Protein AF-A0A962FII1-F1 (afdb_monomer_lite)

Secondary structure (DSSP, 8-state):
-HHHHHHHHHHHHHHHSSSS-SS--PPPSS--TT--SS-GGGGS--S-----------

Foldseek 3Di:
DCQLVVLQVVLVCQADPDPHDDDDDDDDPDQDPPDDPVNSNSSYDNYDPPDDDDPPDD

Sequence (58 aa):
GLWGGGWMGFARICRCRPGGTAGFDPVPEAAPQDADALHFWRYGQWRGPLVCERVDET

pLDDT: mean 75.07, std 7.8, range [57.88, 87.5]

Radius of gyration: 13.74 Å; chains: 1; bounding box: 25×19×50 Å

Structure (mmCIF, N/CA/C/O backbone):
data_AF-A0A962FII1-F1
#
_entry.id   AF-A0A962FII1-F1
#
loop_
_atom_site.group_PDB
_atom_site.id
_atom_site.type_symbol
_atom_site.label_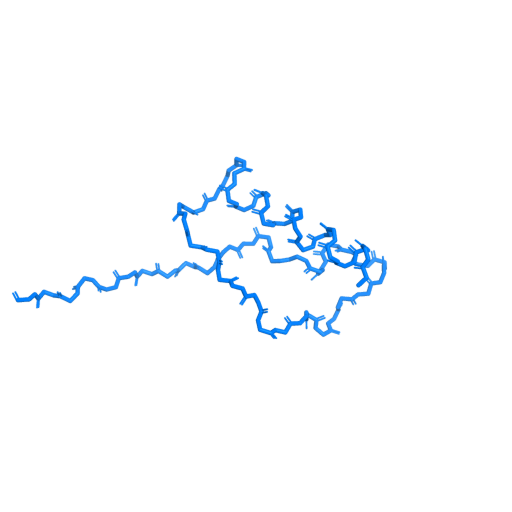atom_id
_atom_site.label_alt_id
_atom_site.label_comp_id
_atom_site.label_asym_id
_atom_site.label_entity_id
_atom_site.label_seq_id
_atom_site.pdbx_PDB_ins_code
_atom_site.Cartn_x
_atom_site.Cartn_y
_atom_site.Cartn_z
_atom_site.occupancy
_atom_site.B_iso_or_equiv
_atom_site.auth_seq_id
_atom_site.auth_comp_id
_atom_site.auth_asym_id
_atom_site.auth_atom_id
_atom_site.pdbx_PDB_model_num
ATOM 1 N N . GLY A 1 1 ? -7.873 6.936 5.692 1.00 72.94 1 GLY A N 1
ATOM 2 C CA . GLY A 1 1 ? -7.019 7.610 6.696 1.00 72.94 1 GLY A CA 1
ATOM 3 C C . GLY A 1 1 ? -5.552 7.462 6.334 1.00 72.94 1 GLY A C 1
ATOM 4 O O . GLY A 1 1 ? -5.245 6.618 5.499 1.00 72.94 1 GLY A O 1
ATOM 5 N N . LEU A 1 2 ? -4.663 8.250 6.953 1.00 78.25 2 LEU A N 1
ATOM 6 C CA . LEU A 1 2 ? -3.218 8.264 6.657 1.00 78.25 2 LEU A CA 1
ATOM 7 C C . LEU A 1 2 ? -2.568 6.875 6.781 1.00 78.25 2 LEU A C 1
ATOM 9 O O . LEU A 1 2 ? -1.707 6.538 5.983 1.00 78.25 2 LEU A O 1
ATOM 13 N N . TRP A 1 3 ? -3.037 6.053 7.726 1.00 81.44 3 TRP A N 1
ATOM 14 C CA . TRP A 1 3 ? -2.551 4.687 7.936 1.00 81.44 3 TRP A CA 1
ATOM 15 C C . TRP A 1 3 ? -2.846 3.768 6.741 1.00 81.44 3 TRP A C 1
ATOM 17 O O . TRP A 1 3 ? -1.934 3.393 6.009 1.00 81.44 3 TRP A O 1
ATOM 27 N N . GLY A 1 4 ? -4.124 3.471 6.471 1.00 82.38 4 GLY A N 1
ATOM 28 C CA . GLY A 1 4 ? -4.500 2.621 5.334 1.00 82.38 4 GLY A CA 1
ATOM 29 C C . GLY A 1 4 ? -4.066 3.198 3.980 1.00 82.38 4 GLY A C 1
ATOM 30 O O . GLY A 1 4 ? -3.603 2.460 3.118 1.00 82.38 4 GLY A O 1
ATOM 31 N N . GLY A 1 5 ? -4.140 4.524 3.810 1.00 82.56 5 GLY A N 1
ATOM 32 C CA . GLY A 1 5 ? -3.658 5.223 2.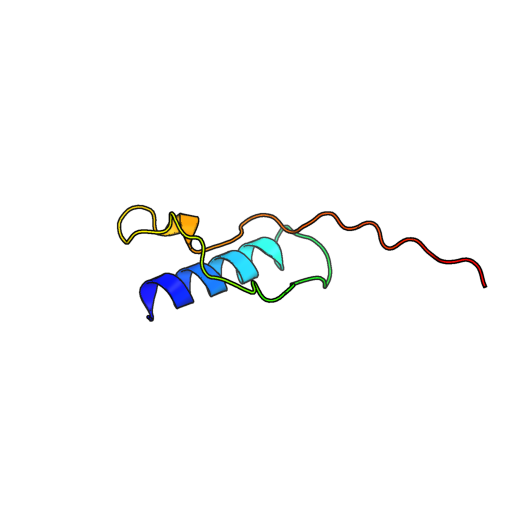612 1.00 82.56 5 GLY A CA 1
ATOM 33 C C . GLY A 1 5 ? -2.148 5.111 2.405 1.00 82.56 5 GLY A C 1
ATOM 34 O O . GLY A 1 5 ? -1.703 4.838 1.292 1.00 82.56 5 GLY A O 1
ATOM 35 N N . GLY A 1 6 ? -1.367 5.263 3.476 1.00 87.50 6 GLY A N 1
ATOM 36 C CA . GLY A 1 6 ? 0.086 5.124 3.446 1.00 87.50 6 GLY A CA 1
ATOM 37 C C . GLY A 1 6 ? 0.519 3.715 3.052 1.00 87.50 6 GLY A C 1
ATOM 38 O O . GLY A 1 6 ? 1.351 3.562 2.161 1.00 87.50 6 GLY A O 1
ATOM 39 N N . TRP A 1 7 ? -0.105 2.684 3.629 1.00 87.25 7 TRP A N 1
ATOM 40 C CA . TRP A 1 7 ? 0.197 1.290 3.286 1.00 87.25 7 TRP A CA 1
ATOM 41 C C . TRP A 1 7 ? -0.268 0.894 1.878 1.00 87.25 7 TRP A C 1
ATOM 43 O O . TRP A 1 7 ? 0.447 0.163 1.192 1.00 87.25 7 TRP A O 1
ATOM 53 N N . MET A 1 8 ? -1.394 1.434 1.395 1.00 84.38 8 MET A N 1
ATOM 54 C CA . MET A 1 8 ? -1.810 1.300 -0.010 1.00 84.38 8 MET A CA 1
ATOM 55 C C . MET A 1 8 ? -0.767 1.882 -0.976 1.00 84.38 8 MET A C 1
ATOM 57 O O . MET A 1 8 ? -0.401 1.229 -1.953 1.00 84.38 8 MET A O 1
ATOM 61 N N . GLY A 1 9 ? -0.265 3.091 -0.703 1.00 85.12 9 GLY A N 1
ATOM 62 C CA . GLY A 1 9 ? 0.769 3.735 -1.520 1.00 85.12 9 GLY A CA 1
ATOM 63 C C . GLY A 1 9 ? 2.118 3.015 -1.450 1.00 85.12 9 GLY A C 1
ATOM 64 O O . GLY A 1 9 ? 2.768 2.817 -2.474 1.00 85.12 9 GLY A O 1
ATOM 65 N N . PHE A 1 10 ? 2.514 2.552 -0.265 1.00 86.81 10 PHE A N 1
ATOM 66 C CA . PHE A 1 10 ? 3.754 1.801 -0.076 1.00 86.81 10 PHE A CA 1
ATOM 67 C C . PHE A 1 10 ? 3.749 0.477 -0.852 1.00 86.81 10 PHE A C 1
ATOM 69 O O . PHE A 1 10 ? 4.712 0.173 -1.553 1.00 86.81 10 PHE A O 1
ATOM 76 N N . ALA A 1 11 ? 2.638 -0.267 -0.822 1.00 84.25 11 ALA A N 1
ATOM 77 C CA . ALA A 1 11 ? 2.497 -1.487 -1.615 1.00 84.25 11 ALA A CA 1
ATOM 78 C C . ALA A 1 11 ? 2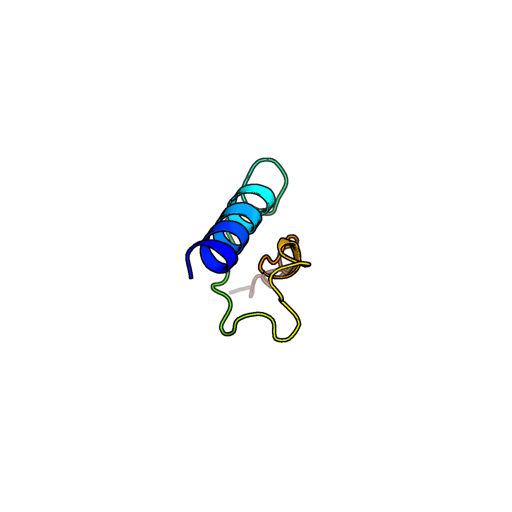.592 -1.221 -3.128 1.00 84.25 11 ALA A C 1
ATOM 80 O O . ALA A 1 11 ? 3.191 -2.020 -3.850 1.00 84.25 11 ALA A O 1
ATOM 81 N N . ARG A 1 12 ? 2.073 -0.079 -3.610 1.00 82.69 12 ARG A N 1
ATOM 82 C CA . ARG A 1 12 ? 2.253 0.349 -5.009 1.00 82.69 12 ARG A CA 1
ATOM 83 C C . ARG A 1 12 ? 3.712 0.623 -5.347 1.00 82.69 12 ARG A C 1
ATOM 85 O O . ARG A 1 12 ? 4.168 0.189 -6.397 1.00 82.69 12 ARG A O 1
ATOM 92 N N . ILE A 1 13 ? 4.458 1.295 -4.468 1.00 81.88 13 ILE A N 1
ATOM 93 C CA . ILE A 1 13 ? 5.896 1.512 -4.675 1.00 81.88 13 ILE A CA 1
ATOM 94 C C . ILE A 1 13 ? 6.589 0.152 -4.780 1.00 81.88 13 ILE A C 1
ATOM 96 O O . ILE A 1 13 ? 7.150 -0.147 -5.826 1.00 81.88 13 ILE A O 1
ATOM 100 N N . CYS A 1 14 ? 6.443 -0.720 -3.779 1.00 79.88 14 CYS A N 1
ATOM 101 C CA . CYS A 1 14 ? 7.077 -2.040 -3.776 1.00 79.88 14 CYS A CA 1
ATOM 102 C C . CYS A 1 14 ? 6.739 -2.895 -5.013 1.00 79.88 14 CYS A C 1
ATOM 104 O O . CYS A 1 14 ? 7.620 -3.593 -5.513 1.00 79.88 14 CYS A O 1
ATOM 106 N N . ARG A 1 15 ? 5.500 -2.837 -5.531 1.00 77.94 15 ARG A N 1
ATOM 107 C CA . ARG A 1 15 ? 5.089 -3.614 -6.717 1.00 77.94 15 ARG A CA 1
ATOM 108 C C . ARG A 1 15 ? 5.495 -2.976 -8.042 1.00 77.94 15 ARG A C 1
ATOM 110 O O . ARG A 1 15 ? 5.765 -3.697 -8.989 1.00 77.94 15 ARG A O 1
ATOM 117 N N . CYS A 1 16 ? 5.536 -1.651 -8.135 1.00 75.00 16 CYS A N 1
ATOM 118 C CA . CYS A 1 16 ? 5.871 -0.966 -9.379 1.00 75.00 16 CYS A CA 1
ATOM 119 C C . CYS A 1 16 ? 7.381 -0.729 -9.525 1.00 75.00 16 CYS A C 1
ATOM 121 O O . CYS A 1 16 ? 7.810 -0.531 -10.657 1.00 75.00 16 CYS A O 1
ATOM 123 N N . ARG A 1 17 ? 8.181 -0.734 -8.431 1.00 69.44 17 ARG A N 1
ATOM 124 C CA . ARG A 1 17 ? 9.661 -0.590 -8.407 1.00 69.44 17 ARG A CA 1
ATOM 125 C C . ARG A 1 17 ? 10.276 -0.625 -6.981 1.00 69.44 17 ARG A C 1
ATOM 127 O O . ARG A 1 17 ? 9.815 0.125 -6.129 1.00 69.44 17 ARG A O 1
ATOM 134 N N . PRO A 1 18 ? 11.424 -1.294 -6.732 1.00 57.88 18 PRO A N 1
ATOM 135 C CA . PRO A 1 18 ? 12.129 -2.272 -7.562 1.00 57.88 18 PRO A CA 1
ATOM 136 C C . PRO A 1 18 ? 11.574 -3.687 -7.318 1.00 57.88 18 PRO A C 1
ATOM 138 O O . PRO A 1 18 ? 11.683 -4.203 -6.210 1.00 57.88 18 PRO A O 1
ATOM 141 N N . GLY A 1 19 ? 10.996 -4.320 -8.352 1.00 63.12 19 GLY A N 1
ATOM 142 C CA . GLY A 1 19 ? 10.573 -5.727 -8.266 1.00 63.12 19 GLY A CA 1
ATOM 143 C C . GLY A 1 19 ? 9.279 -6.150 -8.971 1.00 63.12 19 GLY A C 1
ATOM 144 O O . GLY A 1 19 ? 8.931 -7.322 -8.854 1.00 63.12 19 GLY A O 1
ATOM 145 N N . GLY A 1 20 ? 8.558 -5.292 -9.705 1.00 65.12 20 GLY A N 1
ATOM 146 C CA . GLY A 1 20 ? 7.328 -5.753 -10.360 1.00 65.12 20 GLY A CA 1
ATOM 147 C C . GLY A 1 20 ? 6.907 -5.033 -11.637 1.00 65.12 20 GLY A C 1
ATOM 148 O O . GLY A 1 20 ? 7.614 -4.185 -12.181 1.00 65.12 20 GLY A O 1
ATOM 149 N N . THR A 1 21 ? 5.797 -5.548 -12.166 1.00 59.12 21 THR A N 1
ATOM 150 C CA . THR A 1 21 ? 5.353 -5.533 -13.564 1.00 59.12 21 THR A CA 1
ATOM 151 C C . THR A 1 21 ? 5.252 -4.126 -14.138 1.00 59.12 21 THR A C 1
ATOM 153 O O . THR A 1 21 ? 4.610 -3.251 -13.564 1.00 59.12 21 THR A O 1
ATOM 156 N N . ALA A 1 22 ? 5.889 -3.923 -15.288 1.00 61.88 22 ALA A N 1
ATOM 157 C CA . ALA A 1 22 ? 5.939 -2.657 -15.998 1.00 61.88 22 ALA A CA 1
ATOM 158 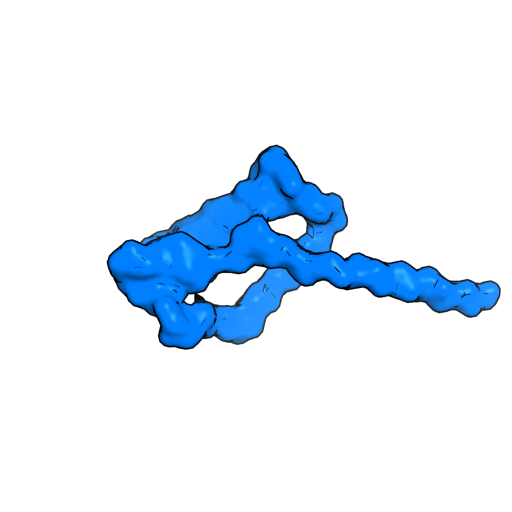C C . ALA A 1 22 ? 4.532 -2.069 -16.239 1.00 61.88 22 ALA A C 1
ATOM 160 O O . ALA A 1 22 ? 3.742 -2.612 -17.001 1.00 61.88 22 ALA A O 1
ATOM 161 N N . GLY A 1 23 ? 4.237 -0.937 -15.598 1.00 62.06 23 GLY A N 1
ATOM 162 C CA . GLY A 1 23 ? 3.228 0.031 -16.046 1.00 62.06 23 GLY A CA 1
ATOM 163 C C . GLY A 1 23 ? 1.764 -0.210 -15.660 1.00 62.06 23 GLY A C 1
ATOM 164 O O . GLY A 1 23 ? 1.017 0.765 -15.629 1.00 62.06 23 GLY A O 1
ATOM 165 N N . PHE A 1 24 ? 1.336 -1.433 -15.327 1.00 65.69 24 PHE A N 1
ATOM 166 C CA . PHE A 1 24 ? -0.077 -1.702 -15.016 1.00 65.69 24 PHE A CA 1
ATOM 167 C C . PHE A 1 24 ? -0.373 -1.670 -13.506 1.00 65.69 24 PHE A C 1
ATOM 169 O O . PHE A 1 24 ? -0.108 -2.625 -12.775 1.00 65.69 24 PHE A O 1
ATOM 176 N N . ASP A 1 25 ? -0.942 -0.553 -13.045 1.00 73.38 25 ASP A N 1
ATOM 177 C CA . ASP A 1 25 ? -1.303 -0.288 -11.647 1.00 73.38 25 ASP A CA 1
ATOM 178 C C . ASP A 1 25 ? -2.803 0.053 -11.540 1.00 73.38 25 ASP A C 1
ATOM 180 O O . ASP A 1 25 ? -3.154 1.232 -11.428 1.00 73.38 25 ASP A O 1
ATOM 184 N N . PRO A 1 26 ? -3.724 -0.932 -11.610 1.00 73.81 26 PRO A N 1
ATOM 185 C CA . PRO A 1 26 ? -5.148 -0.635 -11.535 1.00 73.81 26 PRO A CA 1
ATOM 186 C C . PRO A 1 26 ? -5.480 -0.034 -10.169 1.00 73.81 26 PRO A C 1
ATOM 188 O O . PRO A 1 26 ? -4.990 -0.483 -9.123 1.00 73.81 26 PRO A O 1
ATOM 191 N N . VAL A 1 27 ? -6.313 1.007 -10.181 1.00 73.25 27 VAL A N 1
ATOM 192 C CA . VAL A 1 27 ? -6.833 1.606 -8.954 1.00 73.25 27 VAL A CA 1
ATOM 193 C C . VAL A 1 27 ? -7.793 0.596 -8.318 1.00 73.25 27 VAL A C 1
ATOM 195 O O . VAL A 1 27 ? -8.733 0.171 -8.984 1.00 73.25 27 VAL A O 1
ATOM 198 N N . PRO A 1 28 ? -7.576 0.185 -7.057 1.00 72.44 28 PRO A N 1
ATOM 199 C CA . PRO A 1 28 ? -8.508 -0.702 -6.381 1.00 72.44 28 PRO A CA 1
ATOM 200 C C . PRO A 1 28 ? -9.855 0.006 -6.194 1.00 72.44 28 PRO A C 1
ATOM 202 O O . PRO A 1 28 ? -9.905 1.116 -5.668 1.00 72.44 28 PRO A O 1
ATOM 205 N N . GLU A 1 29 ? -10.935 -0.648 -6.622 1.00 76.00 29 GLU A N 1
ATOM 206 C CA . GLU A 1 29 ? -12.309 -0.124 -6.553 1.00 76.00 29 GLU A CA 1
ATOM 207 C C . GLU A 1 29 ? -12.846 -0.063 -5.117 1.00 76.00 29 GLU A C 1
ATOM 209 O O . GLU A 1 29 ? -13.670 0.787 -4.784 1.00 76.00 29 GLU A O 1
ATOM 214 N N . ALA A 1 30 ? -12.351 -0.947 -4.249 1.00 76.69 30 ALA A N 1
ATOM 215 C CA . ALA A 1 30 ? -12.730 -1.016 -2.849 1.00 76.69 30 ALA A CA 1
ATOM 216 C C . ALA A 1 30 ? -11.511 -1.267 -1.959 1.00 76.69 30 ALA A C 1
ATOM 218 O O . ALA A 1 30 ? -10.543 -1.925 -2.351 1.00 76.69 30 ALA A O 1
ATOM 219 N N . ALA A 1 31 ? -11.583 -0.762 -0.728 1.00 71.62 31 ALA A N 1
ATOM 220 C CA . ALA A 1 31 ? -10.632 -1.140 0.303 1.00 71.62 31 ALA A CA 1
ATOM 221 C C . ALA A 1 31 ? -10.844 -2.619 0.692 1.00 71.62 31 ALA A C 1
ATOM 223 O O . ALA A 1 31 ? -11.990 -3.076 0.747 1.00 71.62 31 ALA A O 1
ATOM 224 N N . PRO A 1 32 ? -9.769 -3.373 0.975 1.00 75.00 32 PRO A N 1
ATOM 225 C CA . PRO A 1 32 ? -9.886 -4.749 1.441 1.00 75.00 32 PRO A CA 1
ATOM 226 C C . PRO A 1 32 ? -10.705 -4.818 2.737 1.00 75.00 32 PRO A C 1
ATOM 228 O O . PRO A 1 32 ? -10.418 -4.108 3.699 1.00 75.00 32 PRO A O 1
ATOM 231 N N . GLN A 1 33 ? -11.722 -5.682 2.744 1.00 75.62 33 GLN A N 1
ATOM 232 C CA . GLN A 1 33 ? -12.702 -5.797 3.835 1.00 75.62 33 GLN A CA 1
ATOM 233 C C . GLN A 1 33 ? -12.080 -6.342 5.135 1.00 75.62 33 GLN A C 1
ATOM 235 O O . GLN A 1 33 ? -12.545 -6.016 6.221 1.00 75.62 33 GLN A O 1
ATOM 240 N N . ASP A 1 34 ? -10.979 -7.092 5.022 1.00 79.44 34 ASP A N 1
ATOM 241 C CA . ASP A 1 34 ? -10.268 -7.715 6.149 1.00 79.44 34 ASP A CA 1
ATOM 242 C C . ASP A 1 34 ? -9.085 -6.882 6.677 1.00 79.44 34 ASP A C 1
ATOM 244 O O . ASP A 1 34 ? -8.233 -7.398 7.406 1.00 79.44 34 ASP A O 1
ATOM 248 N N . ALA A 1 35 ? -8.935 -5.628 6.242 1.00 79.69 35 ALA A N 1
ATOM 249 C CA . ALA A 1 35 ? -7.805 -4.803 6.654 1.00 79.69 35 ALA A CA 1
ATOM 250 C C . ALA A 1 35 ? -8.114 -4.030 7.944 1.00 79.69 35 ALA A C 1
ATOM 252 O O . ALA A 1 35 ? -8.926 -3.103 7.963 1.00 79.69 35 ALA A O 1
ATOM 253 N N . ASP A 1 36 ? -7.401 -4.380 9.012 1.00 83.88 36 ASP A N 1
ATOM 254 C CA . ASP A 1 36 ? -7.459 -3.708 10.308 1.00 83.88 36 ASP A CA 1
ATOM 255 C C . ASP A 1 36 ? -6.123 -3.031 10.665 1.00 83.88 36 ASP A C 1
ATOM 257 O O . ASP A 1 36 ? -5.110 -3.164 9.973 1.00 83.88 36 ASP A O 1
ATOM 261 N N . ALA A 1 37 ? -6.122 -2.271 11.762 1.00 79.00 37 ALA A N 1
ATOM 262 C CA . ALA A 1 37 ? -4.956 -1.506 12.193 1.00 79.00 37 ALA A CA 1
ATOM 263 C C . ALA A 1 37 ? -3.737 -2.379 12.554 1.00 79.00 37 ALA A C 1
ATOM 265 O O . ALA A 1 37 ? -2.607 -1.927 12.362 1.00 79.00 37 ALA A O 1
ATOM 266 N N . LEU A 1 38 ? -3.955 -3.603 13.051 1.00 82.00 38 LEU A N 1
ATOM 267 C CA . LEU A 1 38 ? -2.905 -4.560 13.419 1.00 82.00 38 LEU A CA 1
ATOM 268 C C . LEU A 1 38 ? -2.318 -5.238 12.178 1.00 82.00 38 LEU A C 1
ATOM 270 O O . LEU A 1 38 ? -1.107 -5.410 12.080 1.00 82.00 38 LEU A O 1
ATOM 274 N N . HIS A 1 39 ? -3.161 -5.557 11.201 1.00 85.38 39 HIS A N 1
ATOM 275 C CA . HIS A 1 39 ? -2.794 -6.176 9.935 1.00 85.38 39 HIS A CA 1
ATOM 276 C C . HIS A 1 39 ? -2.597 -5.121 8.853 1.00 85.38 39 HIS A C 1
ATOM 278 O O . HIS A 1 39 ? -3.161 -5.199 7.758 1.00 85.38 39 HIS A O 1
ATOM 284 N N . PHE A 1 40 ? -1.760 -4.132 9.151 1.00 78.25 40 PHE A N 1
ATOM 285 C CA . PHE A 1 40 ? -1.553 -2.980 8.284 1.00 78.25 40 PHE A CA 1
ATOM 286 C C . PHE A 1 40 ? -1.084 -3.362 6.869 1.00 78.25 40 PHE A C 1
ATOM 288 O O . PHE A 1 40 ? -1.386 -2.680 5.891 1.00 78.25 40 PHE A O 1
ATOM 295 N N . TRP A 1 41 ? -0.386 -4.491 6.729 1.00 82.38 41 TRP A N 1
ATOM 296 C CA . TRP A 1 41 ? 0.045 -4.989 5.430 1.00 82.38 41 TRP A CA 1
ATOM 297 C C . TRP A 1 41 ? -1.132 -5.396 4.537 1.00 82.38 41 TRP A C 1
ATOM 299 O O . TRP A 1 41 ? -1.017 -5.338 3.322 1.00 82.38 41 TRP A O 1
ATOM 309 N N . ARG A 1 42 ? -2.300 -5.745 5.084 1.00 83.56 42 ARG A N 1
ATOM 310 C CA . ARG A 1 42 ? -3.476 -6.127 4.282 1.00 83.56 42 ARG A CA 1
ATOM 311 C C . ARG A 1 42 ? -4.129 -4.947 3.568 1.00 83.56 42 ARG A C 1
ATOM 313 O O . ARG A 1 42 ? -4.887 -5.181 2.635 1.00 83.56 42 ARG A O 1
ATOM 320 N N . TYR A 1 43 ? -3.815 -3.702 3.944 1.00 83.56 43 TYR A N 1
ATOM 321 C CA . TYR A 1 43 ? -4.284 -2.522 3.211 1.00 83.56 43 TYR A CA 1
ATOM 322 C C . TYR A 1 43 ? -3.730 -2.459 1.781 1.00 83.56 43 TYR A C 1
ATOM 324 O O . TYR A 1 43 ? -4.362 -1.861 0.917 1.00 83.56 43 TYR A O 1
ATOM 332 N N . GLY A 1 44 ? -2.567 -3.060 1.515 1.00 80.88 44 GLY A N 1
ATOM 333 C CA . GLY A 1 44 ? -1.911 -3.015 0.211 1.00 80.88 44 GLY A CA 1
ATOM 334 C C . GLY A 1 44 ? -2.049 -4.308 -0.597 1.00 80.88 44 GLY A C 1
ATOM 335 O O . GLY A 1 44 ? -1.930 -5.409 -0.067 1.00 80.88 44 GLY A O 1
ATOM 336 N N . GLN A 1 45 ? -2.221 -4.182 -1.915 1.00 79.12 45 GLN A N 1
ATOM 337 C CA . GLN A 1 45 ? -2.034 -5.292 -2.855 1.00 79.12 45 GLN A CA 1
ATOM 338 C C . GLN A 1 45 ? -0.557 -5.392 -3.260 1.00 79.12 45 GLN A C 1
ATOM 340 O O . GLN A 1 45 ? -0.097 -4.681 -4.154 1.00 79.12 45 GLN A O 1
ATOM 345 N N . TRP A 1 46 ? 0.181 -6.296 -2.620 1.00 77.56 46 TRP A N 1
ATOM 346 C CA . TRP A 1 46 ? 1.628 -6.484 -2.821 1.00 77.56 46 TRP A CA 1
ATOM 347 C C . TRP A 1 46 ? 2.011 -7.157 -4.138 1.00 77.56 46 TRP A C 1
ATOM 349 O O . TRP A 1 46 ? 3.168 -7.111 -4.545 1.00 77.56 46 TRP A O 1
ATOM 359 N N . ARG A 1 47 ? 1.051 -7.810 -4.796 1.00 75.19 47 ARG A N 1
ATOM 360 C CA . ARG A 1 47 ? 1.241 -8.479 -6.085 1.00 75.19 47 ARG A CA 1
ATOM 361 C C . ARG A 1 47 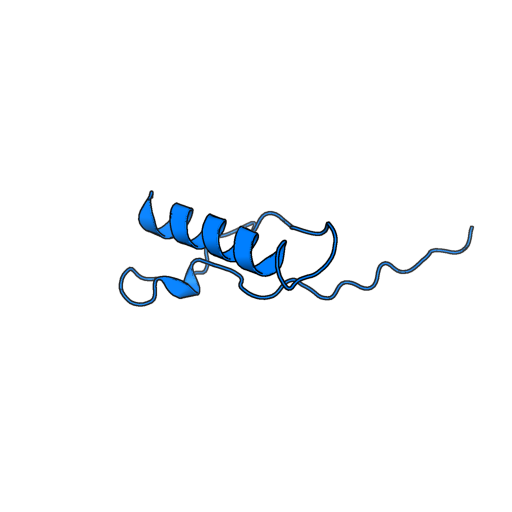? 0.244 -7.903 -7.081 1.00 75.19 47 ARG A C 1
ATOM 363 O O . ARG A 1 47 ? -0.914 -7.685 -6.728 1.00 75.19 47 ARG A O 1
ATOM 370 N N . GLY A 1 48 ? 0.713 -7.621 -8.294 1.00 71.25 48 GLY A N 1
ATOM 371 C CA . GLY A 1 48 ? -0.141 -7.165 -9.387 1.00 71.25 48 GLY A CA 1
ATOM 372 C C . GLY A 1 48 ? -0.950 -8.318 -9.993 1.00 71.25 48 GLY A C 1
ATOM 373 O O . GLY A 1 48 ? -0.530 -9.477 -9.885 1.00 71.25 48 GLY A O 1
ATOM 374 N N . PRO A 1 49 ? -2.093 -8.029 -10.636 1.00 68.94 49 PRO A N 1
ATOM 375 C CA . PRO A 1 49 ? -2.744 -9.003 -11.499 1.00 68.94 49 PRO A CA 1
ATOM 376 C C . PRO A 1 49 ? -1.827 -9.293 -12.694 1.00 68.94 49 PRO A C 1
ATOM 378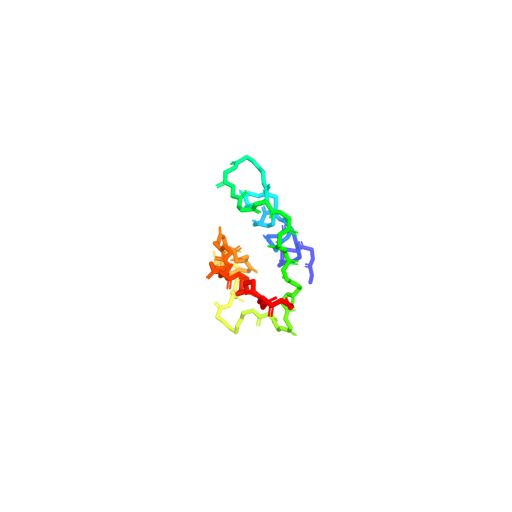 O O . PRO A 1 49 ? -1.379 -8.380 -13.386 1.00 68.94 49 PRO A O 1
ATOM 381 N N . LEU A 1 50 ? -1.529 -10.570 -12.931 1.00 65.69 50 LEU A N 1
ATOM 382 C CA . LEU A 1 50 ? -0.818 -11.003 -14.131 1.00 65.69 50 LEU A CA 1
ATOM 383 C C . LEU A 1 50 ? -1.829 -11.035 -15.280 1.00 65.69 50 LEU A C 1
ATOM 385 O O . LEU A 1 50 ? -2.463 -12.059 -15.525 1.00 65.69 50 LEU A O 1
ATOM 389 N N . VAL A 1 51 ? -2.039 -9.893 -15.931 1.00 67.06 51 VAL A N 1
ATOM 390 C CA . VAL A 1 51 ? -2.891 -9.808 -17.120 1.00 67.06 51 VAL A CA 1
ATOM 391 C C . VAL A 1 51 ? -1.999 -9.977 -18.341 1.00 67.06 51 VAL A C 1
ATOM 393 O O . VAL A 1 51 ? -1.096 -9.178 -18.572 1.00 67.06 51 VAL A O 1
ATOM 396 N N . CYS A 1 52 ? -2.230 -11.037 -19.111 1.00 65.44 52 CYS A N 1
ATOM 397 C CA . CYS A 1 52 ? -1.689 -11.130 -20.457 1.00 65.44 52 CYS A CA 1
ATOM 398 C C . CYS A 1 52 ? -2.638 -10.334 -21.354 1.00 65.44 52 CYS A C 1
ATOM 400 O O . CYS A 1 52 ? -3.779 -10.752 -21.558 1.00 65.44 52 CYS A O 1
ATOM 402 N N . GLU A 1 53 ? -2.209 -9.157 -21.809 1.00 68.56 53 GLU A N 1
ATOM 403 C CA . GLU A 1 53 ? -2.910 -8.456 -22.881 1.00 68.56 53 GLU A CA 1
ATOM 404 C C . GLU A 1 53 ? -2.910 -9.383 -24.100 1.00 68.56 53 GLU A C 1
ATOM 406 O O . GLU A 1 53 ? -1.855 -9.782 -24.596 1.00 68.56 53 GLU A O 1
ATOM 411 N N . ARG A 1 54 ? -4.099 -9.813 -24.525 1.00 66.19 54 ARG A N 1
ATOM 412 C CA . ARG A 1 54 ? -4.255 -10.566 -25.764 1.00 66.19 54 ARG A CA 1
ATOM 413 C C . ARG A 1 54 ? -4.021 -9.566 -26.892 1.00 66.19 54 ARG A C 1
ATOM 415 O O . ARG A 1 54 ? -4.767 -8.600 -26.991 1.00 66.19 54 ARG A O 1
ATOM 422 N N . VAL A 1 55 ? -2.982 -9.772 -27.697 1.00 69.62 55 VAL A N 1
ATOM 423 C CA . VAL A 1 55 ? -2.806 -9.000 -28.930 1.00 69.62 55 VAL A CA 1
ATOM 424 C C . VAL A 1 55 ? -3.906 -9.462 -29.876 1.00 69.62 55 VAL A C 1
ATOM 426 O O . VAL A 1 55 ? -3.849 -10.580 -30.385 1.00 69.62 55 VAL A O 1
ATOM 429 N N . ASP A 1 56 ? -4.941 -8.647 -30.045 1.00 67.50 56 ASP A N 1
ATOM 430 C CA . ASP A 1 56 ? -5.932 -8.880 -31.087 1.00 67.50 56 ASP A CA 1
ATOM 431 C C . ASP A 1 56 ? -5.249 -8.576 -32.434 1.00 67.50 56 ASP A C 1
ATOM 433 O O . ASP A 1 56 ? -4.912 -7.428 -32.733 1.00 67.50 56 ASP A O 1
ATOM 437 N N . GLU A 1 57 ? -4.949 -9.622 -33.212 1.00 66.81 57 GLU A N 1
ATOM 438 C CA . GLU A 1 57 ? -4.405 -9.492 -34.570 1.00 66.81 57 GLU A CA 1
ATOM 439 C C . GLU A 1 57 ? -5.427 -8.744 -35.442 1.00 66.81 57 GLU A C 1
ATOM 441 O O . GLU A 1 57 ? -6.582 -9.160 -35.556 1.00 66.81 57 GLU A O 1
ATOM 446 N N . THR A 1 58 ? -5.005 -7.601 -35.991 1.00 64.88 58 THR A N 1
ATOM 447 C CA . THR A 1 58 ? -5.806 -6.734 -36.876 1.00 64.88 58 THR A CA 1
ATOM 448 C C . THR A 1 58 ? -5.769 -7.227 -38.314 1.00 64.88 58 THR A C 1
ATOM 450 O O . THR A 1 58 ? -4.671 -7.636 -38.759 1.00 64.88 58 THR A O 1
#